Protein AF-A0A7Y5D9R8-F1 (afdb_monomer)

Structure (mmCIF, N/CA/C/O backbone):
data_AF-A0A7Y5D9R8-F1
#
_entry.id   AF-A0A7Y5D9R8-F1
#
loop_
_atom_site.group_PDB
_atom_site.id
_atom_site.type_symbol
_atom_site.label_atom_id
_atom_site.label_alt_id
_atom_site.label_comp_id
_atom_site.label_asym_id
_atom_site.label_entity_id
_atom_site.label_seq_id
_atom_site.pdbx_PDB_ins_code
_atom_site.Cartn_x
_atom_site.Cartn_y
_atom_site.Cartn_z
_atom_site.occupancy
_atom_site.B_iso_or_equiv
_atom_site.auth_seq_id
_atom_site.auth_comp_id
_atom_site.auth_asym_id
_atom_site.auth_atom_id
_atom_site.pdbx_PDB_model_num
ATOM 1 N N . MET A 1 1 ? 13.220 4.677 14.365 1.00 35.34 1 MET A N 1
ATOM 2 C CA . MET A 1 1 ? 13.151 3.529 13.437 1.00 35.34 1 MET A CA 1
ATOM 3 C C . MET A 1 1 ? 11.736 3.500 12.899 1.00 35.34 1 MET A C 1
ATOM 5 O O . MET A 1 1 ? 10.831 3.218 13.671 1.00 35.34 1 MET A O 1
ATOM 9 N N . ASN A 1 2 ? 11.541 3.902 11.643 1.00 39.56 2 ASN A N 1
ATOM 10 C CA . ASN A 1 2 ? 10.230 3.863 10.995 1.00 39.56 2 ASN A CA 1
ATOM 11 C C . ASN A 1 2 ? 9.951 2.399 10.657 1.00 39.56 2 ASN A C 1
ATOM 13 O O . ASN A 1 2 ? 10.696 1.808 9.879 1.00 39.56 2 ASN A O 1
ATOM 17 N N . LYS A 1 3 ? 8.982 1.791 11.342 1.00 45.41 3 LYS A N 1
ATOM 18 C CA . LYS A 1 3 ? 8.602 0.399 11.109 1.00 45.41 3 LYS A CA 1
ATOM 19 C C . LYS A 1 3 ? 7.616 0.387 9.948 1.00 45.41 3 LYS A C 1
ATOM 21 O O . LYS A 1 3 ? 6.532 0.945 10.052 1.00 45.41 3 LYS A O 1
ATOM 26 N N . GLU A 1 4 ? 8.058 -0.164 8.831 1.00 55.34 4 GLU A N 1
ATOM 27 C CA . GLU A 1 4 ? 7.211 -0.472 7.685 1.00 55.34 4 GLU A CA 1
ATOM 28 C C . GLU A 1 4 ? 6.469 -1.772 7.993 1.00 55.34 4 GLU A C 1
ATOM 30 O O . GLU A 1 4 ? 7.061 -2.680 8.576 1.00 55.34 4 GLU A O 1
ATOM 35 N N . HIS A 1 5 ? 5.192 -1.864 7.630 1.00 61.16 5 HIS A N 1
ATOM 36 C CA . HIS A 1 5 ? 4.409 -3.079 7.838 1.00 61.16 5 HIS A CA 1
ATOM 37 C C . HIS A 1 5 ? 4.105 -3.767 6.513 1.00 61.16 5 HIS A C 1
ATOM 39 O O . HIS A 1 5 ? 3.612 -3.113 5.606 1.00 61.16 5 HIS A O 1
ATOM 45 N N . VAL A 1 6 ? 4.355 -5.070 6.395 1.00 73.94 6 VAL A N 1
ATOM 46 C CA . VAL A 1 6 ? 3.875 -5.900 5.281 1.00 73.94 6 VAL A CA 1
ATOM 47 C C . VAL A 1 6 ? 2.583 -6.589 5.725 1.00 73.94 6 VAL A C 1
ATOM 49 O O . VAL A 1 6 ? 2.547 -7.196 6.793 1.00 73.94 6 VAL A O 1
ATOM 52 N N . ILE A 1 7 ? 1.519 -6.468 4.929 1.00 80.44 7 ILE A N 1
ATOM 53 C CA . ILE A 1 7 ? 0.175 -6.980 5.244 1.00 80.44 7 ILE A CA 1
ATOM 54 C C . ILE A 1 7 ? -0.039 -8.289 4.481 1.00 80.44 7 ILE A C 1
ATOM 56 O O . ILE A 1 7 ? 0.222 -8.333 3.279 1.00 80.44 7 ILE A O 1
ATOM 60 N N . SER A 1 8 ? -0.491 -9.348 5.158 1.00 82.00 8 SER A N 1
ATOM 61 C CA . SER A 1 8 ? -0.791 -10.622 4.496 1.00 82.00 8 SER A CA 1
ATOM 62 C C . SER A 1 8 ? -2.111 -10.579 3.713 1.00 82.00 8 SER A C 1
ATOM 64 O O . SER A 1 8 ? -3.039 -9.854 4.072 1.00 82.00 8 SER A O 1
ATOM 66 N N . ASP A 1 9 ? -2.228 -11.397 2.664 1.00 81.75 9 ASP A N 1
ATOM 67 C CA . ASP A 1 9 ? -3.459 -11.485 1.861 1.00 81.75 9 ASP A CA 1
ATOM 68 C C . ASP A 1 9 ? -4.672 -11.910 2.712 1.00 81.75 9 ASP A C 1
ATOM 70 O O . ASP A 1 9 ? -5.772 -11.390 2.533 1.00 81.75 9 ASP A O 1
ATOM 74 N N . GLU A 1 10 ? -4.454 -12.778 3.709 1.00 86.44 10 GLU A N 1
ATOM 75 C CA . GLU A 1 10 ? -5.485 -13.199 4.670 1.00 86.44 10 GLU A CA 1
ATOM 76 C C . GLU A 1 10 ? -6.065 -12.006 5.451 1.00 86.44 10 GLU A C 1
ATOM 78 O O . GLU A 1 10 ? -7.267 -11.950 5.705 1.00 86.44 10 GLU A O 1
ATOM 83 N N . VAL A 1 11 ? -5.237 -11.017 5.808 1.00 86.38 11 VAL A N 1
ATOM 84 C CA . VAL A 1 11 ? -5.697 -9.798 6.495 1.00 86.38 11 VAL A CA 1
ATOM 85 C C . VAL A 1 11 ? -6.603 -8.970 5.586 1.00 86.38 11 VAL A C 1
ATOM 87 O O . VAL A 1 11 ? -7.600 -8.421 6.050 1.00 86.38 11 VAL A O 1
ATOM 90 N N . LEU A 1 12 ? -6.308 -8.905 4.287 1.00 86.94 12 LEU A N 1
ATOM 91 C CA . LEU A 1 12 ? -7.131 -8.168 3.325 1.00 86.94 12 LEU A CA 1
ATOM 92 C C . LEU A 1 12 ? -8.503 -8.823 3.124 1.00 86.94 12 LEU A C 1
ATOM 94 O O . LEU A 1 12 ? -9.510 -8.117 3.019 1.00 86.94 12 LEU A O 1
ATOM 98 N N . GLU A 1 13 ? -8.561 -10.155 3.110 1.00 89.50 13 GLU A N 1
ATOM 99 C CA . GLU A 1 13 ? -9.827 -10.894 3.099 1.00 89.50 13 GLU A CA 1
ATOM 100 C C . GLU A 1 13 ? -10.652 -10.597 4.357 1.00 89.50 13 GLU A C 1
ATOM 102 O O . GLU A 1 13 ? -11.830 -10.252 4.255 1.00 89.50 13 GLU A O 1
ATOM 107 N N . LEU A 1 14 ? -10.019 -10.611 5.533 1.00 90.25 14 LEU A N 1
ATOM 108 C CA . LEU A 1 14 ? -10.689 -10.285 6.792 1.00 90.25 14 LEU A CA 1
ATOM 109 C C . LEU A 1 14 ? -11.175 -8.830 6.846 1.00 90.25 14 LEU A C 1
ATOM 111 O O . LEU A 1 14 ? -12.268 -8.571 7.349 1.00 90.25 14 LEU A O 1
ATOM 115 N N . CYS A 1 15 ? -10.417 -7.885 6.287 1.00 89.38 15 CYS A N 1
ATOM 116 C CA . CYS A 1 15 ? -10.849 -6.495 6.155 1.00 89.38 15 CYS A CA 1
ATOM 117 C C . CYS A 1 15 ? -12.109 -6.373 5.283 1.00 89.38 15 CYS A C 1
ATOM 119 O O . CYS A 1 15 ? -13.024 -5.630 5.635 1.00 89.38 15 CYS A O 1
ATOM 121 N N . ASN A 1 16 ? -12.196 -7.107 4.168 1.00 91.25 16 ASN A N 1
ATOM 122 C CA . ASN A 1 16 ? -13.411 -7.122 3.346 1.00 91.25 16 ASN A CA 1
ATOM 123 C C . ASN A 1 16 ? -14.606 -7.693 4.114 1.00 91.25 16 ASN A C 1
ATOM 125 O O . ASN A 1 16 ? -15.691 -7.109 4.090 1.00 91.25 16 ASN A O 1
ATOM 129 N N . ASP A 1 17 ? -14.406 -8.798 4.829 1.00 91.88 17 ASP A N 1
ATOM 130 C CA . ASP A 1 17 ? -15.450 -9.401 5.656 1.00 91.88 17 ASP A CA 1
ATOM 131 C C . ASP A 1 17 ? -15.931 -8.446 6.758 1.00 91.88 17 ASP A C 1
ATOM 133 O O . ASP A 1 17 ? -17.132 -8.362 7.032 1.00 91.88 17 ASP A O 1
ATOM 137 N N . ALA A 1 18 ? -15.009 -7.709 7.380 1.00 90.50 18 ALA A N 1
ATOM 138 C CA . ALA A 1 18 ? -15.312 -6.716 8.403 1.00 90.50 18 ALA A CA 1
ATOM 139 C C . ALA A 1 18 ? -16.127 -5.540 7.837 1.00 90.50 18 ALA A C 1
ATOM 141 O O . ALA A 1 18 ? -17.122 -5.144 8.449 1.00 90.50 18 ALA A O 1
ATOM 142 N N . LEU A 1 19 ? -15.803 -5.053 6.631 1.00 90.88 19 LEU A N 1
ATOM 143 C CA . LEU A 1 19 ? -16.583 -4.009 5.948 1.00 90.88 19 LEU A CA 1
ATOM 144 C C . LEU A 1 19 ? -18.024 -4.455 5.677 1.00 90.88 19 LEU A C 1
ATOM 146 O O . LEU A 1 19 ? -18.963 -3.687 5.883 1.00 90.88 19 LEU A O 1
ATOM 150 N N . VAL A 1 20 ? -18.226 -5.712 5.269 1.00 91.12 20 VAL A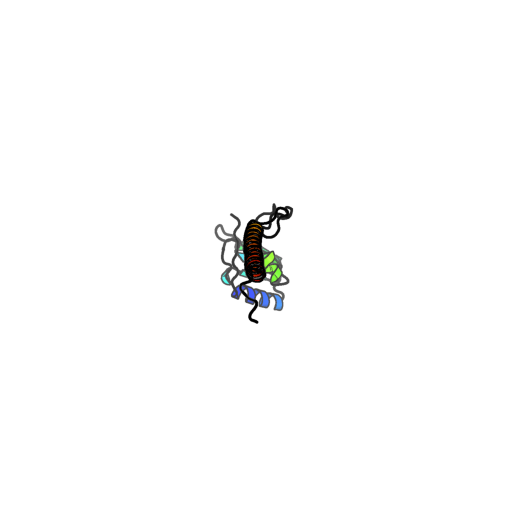 N 1
ATOM 151 C CA . VAL A 1 20 ? -19.574 -6.270 5.049 1.00 91.12 20 VAL A CA 1
ATOM 152 C C . VAL A 1 20 ? -20.366 -6.360 6.361 1.00 91.12 20 VAL A C 1
ATOM 154 O O . VAL A 1 20 ? -21.585 -6.179 6.365 1.00 91.12 20 VAL A O 1
ATOM 157 N N . LYS A 1 21 ? -19.690 -6.616 7.486 1.00 91.12 21 LYS A N 1
ATOM 158 C CA . LYS A 1 21 ? -20.298 -6.710 8.826 1.00 91.12 21 LYS A CA 1
ATOM 159 C C . LYS A 1 21 ? -20.496 -5.354 9.515 1.00 91.12 21 LYS A C 1
ATOM 161 O O . LYS A 1 21 ? -21.161 -5.310 10.556 1.00 91.12 21 LYS A O 1
ATOM 166 N N . GLY A 1 22 ? -19.950 -4.272 8.955 1.00 90.12 22 GLY A N 1
ATOM 167 C CA . GLY A 1 22 ? -19.924 -2.942 9.571 1.00 90.12 22 GLY A CA 1
ATOM 168 C C . GLY A 1 22 ? -18.963 -2.840 10.762 1.00 90.12 22 GLY A C 1
ATOM 169 O O . GLY A 1 22 ? -19.191 -2.053 11.678 1.00 90.12 22 GLY A O 1
ATOM 170 N N . GLU A 1 23 ? -17.929 -3.681 10.792 1.00 93.50 23 GLU A N 1
ATOM 171 C CA . GLU A 1 23 ? -16.874 -3.720 11.812 1.00 93.50 23 GLU A CA 1
ATOM 172 C C . GLU A 1 23 ? -15.677 -2.862 11.373 1.00 93.50 23 GLU A C 1
ATOM 174 O O . GLU A 1 23 ? -14.557 -3.338 11.204 1.00 93.50 23 GLU A O 1
ATOM 179 N N . ASN A 1 24 ? -15.936 -1.572 11.153 1.00 92.88 24 ASN A N 1
ATOM 180 C CA . ASN A 1 24 ? -15.007 -0.639 10.502 1.00 92.88 24 ASN A CA 1
ATOM 181 C C . ASN A 1 24 ? -13.866 -0.146 11.414 1.00 92.88 24 ASN A C 1
ATOM 183 O O . ASN A 1 24 ? -13.053 0.680 10.997 1.00 92.88 24 ASN A O 1
ATOM 187 N N . TRP A 1 25 ? -13.797 -0.611 12.663 1.00 93.69 25 TRP A N 1
ATOM 188 C CA . TRP A 1 25 ? -12.722 -0.278 13.596 1.00 93.69 25 TRP A CA 1
ATOM 189 C C . TRP A 1 25 ? -11.767 -1.456 13.721 1.00 93.69 25 TRP A C 1
ATOM 191 O O . TRP A 1 25 ? -12.168 -2.538 14.132 1.00 93.69 25 TRP A O 1
ATOM 201 N N . MET A 1 26 ? -10.497 -1.248 13.391 1.00 92.00 26 MET A N 1
ATOM 202 C CA . MET A 1 26 ? -9.465 -2.278 13.457 1.00 92.00 26 MET A CA 1
ATOM 203 C C . MET A 1 26 ? -8.393 -1.887 14.466 1.00 92.00 26 MET A C 1
ATOM 205 O O . MET A 1 26 ? -7.822 -0.801 14.380 1.00 92.00 26 MET A O 1
ATOM 209 N N . ALA A 1 27 ? -8.084 -2.798 15.383 1.00 91.81 27 ALA A N 1
ATOM 210 C CA . ALA A 1 27 ? -6.882 -2.754 16.197 1.00 91.81 27 ALA A CA 1
ATOM 211 C C . ALA A 1 27 ? -5.830 -3.675 15.575 1.00 91.81 27 ALA A C 1
ATOM 213 O O . ALA A 1 27 ? -6.132 -4.823 15.254 1.00 91.81 27 ALA A O 1
ATOM 214 N N . TYR A 1 28 ? -4.601 -3.194 15.411 1.00 89.62 28 TYR A N 1
ATOM 215 C CA . TYR A 1 28 ? -3.494 -3.994 14.887 1.00 89.62 28 TYR A CA 1
ATOM 216 C C . TYR A 1 28 ? -2.221 -3.773 15.698 1.00 89.62 28 TYR A C 1
ATOM 218 O O . TYR A 1 28 ?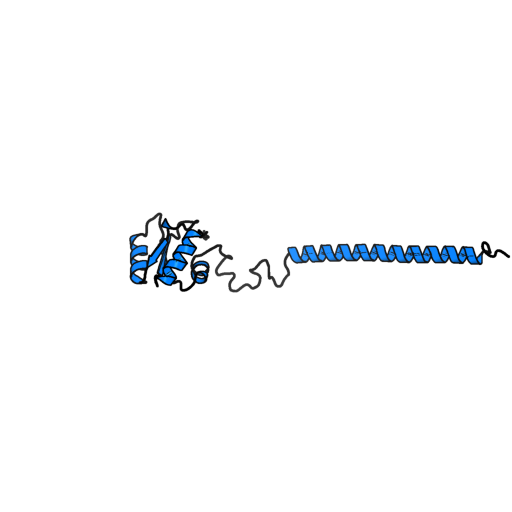 -1.984 -2.676 16.208 1.00 89.62 28 TYR A O 1
ATOM 226 N N . ASN A 1 29 ? -1.388 -4.806 15.809 1.00 86.44 29 ASN A N 1
ATOM 227 C CA . ASN A 1 29 ? -0.117 -4.713 16.518 1.00 86.44 29 ASN A CA 1
ATOM 228 C C . ASN A 1 29 ? 0.951 -4.021 15.652 1.00 86.44 29 ASN A C 1
ATOM 230 O O . ASN A 1 29 ? 1.563 -4.628 14.774 1.00 86.44 29 ASN A O 1
ATOM 234 N N . GLY A 1 30 ? 1.215 -2.747 15.936 1.00 77.75 30 GLY A N 1
ATOM 235 C CA . GLY A 1 30 ? 2.256 -1.945 15.291 1.00 77.75 30 GLY A CA 1
ATOM 236 C C . GLY A 1 30 ? 3.685 -2.288 15.735 1.00 77.75 30 GLY A C 1
ATOM 237 O O . GLY A 1 30 ? 4.648 -1.706 15.230 1.00 77.75 30 GLY A O 1
ATOM 238 N N . SER A 1 31 ? 3.882 -3.219 16.675 1.00 76.06 31 SER A N 1
ATOM 239 C CA . SER A 1 31 ? 5.230 -3.703 17.003 1.00 76.06 31 SER A CA 1
ATOM 240 C C . SER A 1 31 ? 5.804 -4.626 15.928 1.00 76.06 31 SER A C 1
ATOM 242 O O . SER A 1 31 ? 7.033 -4.648 15.772 1.00 76.06 31 SER A O 1
ATOM 244 N N . LEU A 1 32 ? 4.943 -5.346 15.200 1.00 76.25 32 LEU A N 1
ATOM 245 C CA . LEU A 1 32 ? 5.300 -6.404 14.254 1.00 76.25 32 LEU A CA 1
ATOM 246 C C . LEU A 1 32 ? 5.524 -5.856 12.847 1.00 76.25 32 LEU A C 1
ATOM 248 O O . LEU A 1 32 ? 4.680 -5.145 12.327 1.00 76.25 32 LEU A O 1
ATOM 252 N N . TYR A 1 33 ? 6.627 -6.228 12.192 1.00 73.19 33 TYR A N 1
ATOM 253 C CA . TYR A 1 33 ? 6.877 -5.861 10.789 1.00 73.19 33 TYR A CA 1
ATOM 254 C C . TYR A 1 33 ? 5.890 -6.533 9.822 1.00 73.19 33 TYR A C 1
ATOM 256 O O . TYR A 1 33 ? 5.492 -5.940 8.830 1.00 73.19 33 TYR A O 1
ATOM 264 N N . PHE A 1 34 ? 5.482 -7.769 10.102 1.00 79.69 34 PHE A N 1
ATOM 265 C CA . PHE A 1 34 ? 4.514 -8.498 9.289 1.00 79.69 34 PHE A CA 1
ATOM 266 C C . PHE A 1 34 ? 3.200 -8.584 10.060 1.00 79.69 34 PHE A C 1
ATOM 268 O O . PHE A 1 34 ? 3.175 -9.092 11.181 1.00 79.69 34 PHE A O 1
ATOM 275 N N . ILE A 1 35 ? 2.135 -8.029 9.485 1.00 84.25 35 ILE A N 1
ATOM 276 C CA . ILE A 1 35 ? 0.801 -8.057 10.078 1.00 84.25 35 ILE A CA 1
ATOM 277 C C . ILE A 1 35 ? 0.111 -9.325 9.586 1.00 84.25 35 ILE A C 1
ATOM 279 O O . ILE A 1 35 ? -0.277 -9.433 8.422 1.00 84.25 35 ILE A O 1
ATOM 283 N N . GLU A 1 36 ? -0.017 -10.281 10.499 1.00 85.38 36 GLU A N 1
ATOM 284 C CA . GLU A 1 36 ? -0.742 -11.534 10.306 1.00 85.38 36 GLU A CA 1
ATOM 285 C C . GLU A 1 36 ? -2.158 -11.437 10.881 1.00 85.38 36 GLU A C 1
ATOM 287 O O . GLU A 1 36 ? -2.473 -10.529 11.652 1.00 85.38 36 GLU A O 1
ATOM 292 N N . LYS A 1 37 ? -3.009 -12.414 10.551 1.00 87.06 37 LYS A N 1
ATOM 293 C CA . LYS A 1 37 ? -4.388 -12.488 11.056 1.00 87.06 37 LYS A CA 1
ATOM 294 C C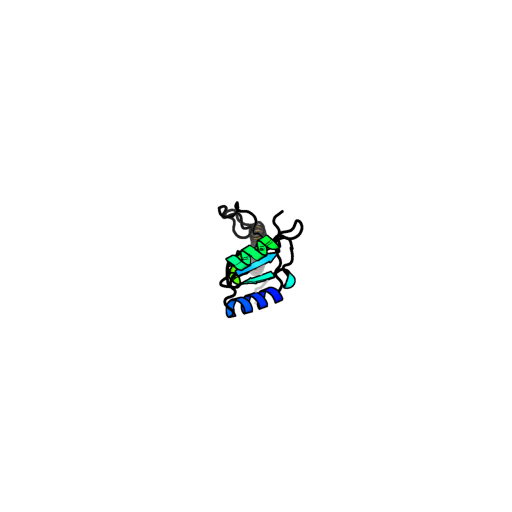 . LYS A 1 37 ? -4.492 -12.480 12.585 1.00 87.06 37 LYS A C 1
ATOM 296 O O . LYS A 1 37 ? -5.463 -11.962 13.117 1.00 87.06 37 LYS A O 1
ATOM 301 N N . ASP A 1 38 ? -3.493 -13.022 13.279 1.00 85.75 38 ASP A N 1
ATOM 302 C CA . ASP A 1 38 ? -3.495 -13.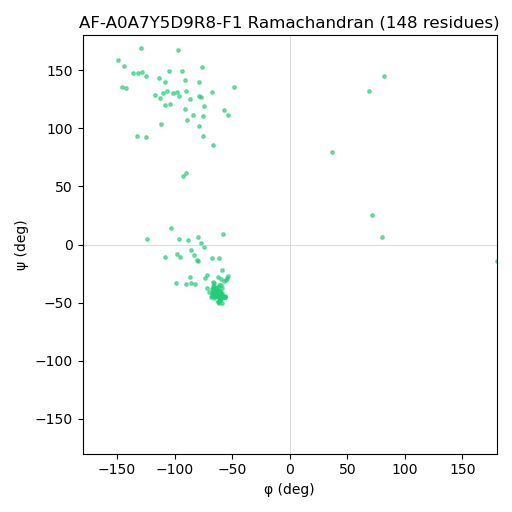126 14.742 1.00 85.75 38 ASP A CA 1
ATOM 303 C C . ASP A 1 38 ? -3.093 -11.801 15.411 1.00 85.75 38 ASP A C 1
ATOM 305 O O . ASP A 1 38 ? -3.270 -11.622 16.613 1.00 85.75 38 ASP A O 1
ATOM 309 N N . ALA A 1 39 ? -2.555 -10.859 14.632 1.00 84.44 39 ALA A N 1
ATOM 310 C CA . ALA A 1 39 ? -2.111 -9.549 15.091 1.00 84.44 39 ALA A CA 1
ATOM 311 C C . ALA A 1 39 ? -3.162 -8.447 14.881 1.00 84.44 39 ALA A C 1
ATOM 313 O O . ALA A 1 39 ? -2.860 -7.273 15.117 1.00 84.44 39 ALA A O 1
ATOM 314 N N . ILE A 1 40 ? -4.363 -8.805 14.415 1.00 89.56 40 ILE A N 1
ATOM 315 C CA . ILE A 1 40 ? -5.449 -7.875 14.108 1.00 89.56 40 ILE A CA 1
ATOM 316 C C . ILE A 1 40 ? -6.754 -8.291 14.778 1.00 89.56 40 ILE A C 1
ATOM 318 O O . ILE A 1 40 ? -7.044 -9.471 14.948 1.00 89.56 40 ILE A O 1
ATOM 322 N N . GLN A 1 41 ? -7.572 -7.304 15.124 1.00 91.88 41 GLN A N 1
ATOM 323 C CA . GLN A 1 41 ? -8.904 -7.521 15.668 1.00 91.88 41 GLN A CA 1
ATOM 324 C C . GLN A 1 41 ? -9.850 -6.419 15.181 1.00 91.88 41 GLN A C 1
ATOM 326 O O . GLN A 1 41 ? -9.498 -5.239 15.208 1.00 91.88 41 GLN A O 1
ATOM 331 N N . PHE A 1 42 ? -11.055 -6.801 14.756 1.00 93.81 42 PHE A N 1
ATOM 332 C CA . PHE A 1 42 ? -12.081 -5.876 14.263 1.00 93.81 42 PHE A CA 1
ATOM 333 C C . PHE A 1 42 ? -13.192 -5.655 15.289 1.00 93.81 42 PHE A C 1
ATOM 335 O O . PHE A 1 42 ? -13.523 -6.546 16.076 1.00 93.81 42 PHE A O 1
ATOM 342 N N . PHE A 1 43 ? -13.779 -4.461 15.252 1.00 94.12 43 PHE A N 1
ATOM 343 C CA . PHE A 1 43 ? -14.783 -3.975 16.188 1.00 94.12 43 PHE A CA 1
ATOM 344 C C . PHE A 1 43 ? -15.820 -3.100 15.478 1.00 94.12 43 PHE A C 1
ATOM 346 O O . PHE A 1 43 ? -15.545 -2.445 14.472 1.00 94.12 43 PHE A O 1
ATOM 353 N N . LYS A 1 44 ? -17.031 -3.048 16.044 1.00 92.56 44 LYS A N 1
ATOM 354 C CA . LYS A 1 44 ? -18.108 -2.154 15.575 1.00 92.56 44 LYS A CA 1
ATOM 355 C C . LYS A 1 44 ? -18.022 -0.760 16.178 1.00 92.56 44 LYS A C 1
ATOM 357 O O . LYS A 1 44 ? -18.404 0.210 15.531 1.00 92.56 44 LYS A O 1
ATOM 362 N N . SER A 1 45 ? -17.555 -0.667 17.420 1.00 93.50 45 SER A N 1
ATOM 363 C CA . SER A 1 45 ? -17.429 0.590 18.149 1.00 93.50 45 SER A CA 1
ATOM 364 C C . SER A 1 45 ? -15.965 0.978 18.293 1.00 93.50 45 SER A C 1
ATOM 366 O O . SER A 1 45 ? -15.120 0.137 18.599 1.00 93.50 45 SER A O 1
ATOM 368 N N . GLN A 1 46 ? -15.691 2.273 18.145 1.00 92.12 46 GLN A N 1
ATOM 369 C CA . GLN A 1 46 ? -14.388 2.863 18.437 1.00 92.12 46 GLN A CA 1
ATOM 370 C C . GLN A 1 46 ? -13.953 2.578 19.875 1.00 92.12 46 GLN A C 1
ATOM 372 O O . GLN A 1 46 ? -12.809 2.207 20.114 1.00 92.12 46 GLN A O 1
ATOM 377 N N . THR A 1 47 ? -14.884 2.727 20.821 1.00 92.38 47 THR A N 1
ATOM 378 C CA . THR A 1 47 ? -14.618 2.566 22.255 1.00 92.38 47 THR A CA 1
ATOM 379 C C . THR A 1 47 ? -14.078 1.182 22.578 1.00 92.38 47 THR A C 1
ATOM 381 O O . THR A 1 47 ? -13.129 1.061 23.341 1.00 92.38 47 THR A O 1
ATOM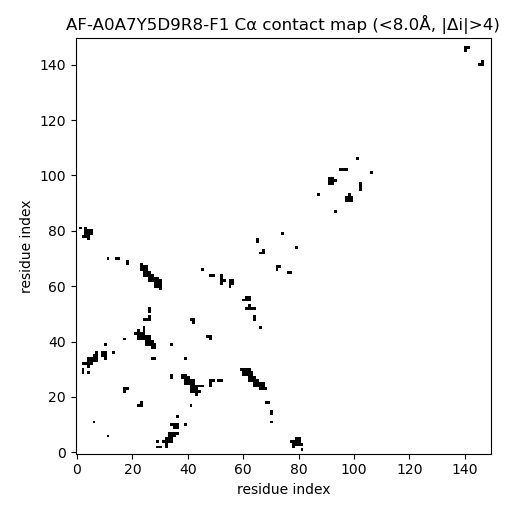 384 N N . ASP A 1 48 ? -14.645 0.153 21.953 1.00 92.81 48 ASP A N 1
ATOM 385 C CA . ASP A 1 48 ? -14.295 -1.241 22.217 1.00 92.81 48 ASP A CA 1
ATOM 386 C C . ASP A 1 48 ? -12.902 -1.558 21.655 1.00 92.81 48 ASP A C 1
ATOM 388 O O . ASP A 1 48 ? -12.114 -2.262 22.285 1.00 92.81 48 ASP A O 1
ATOM 392 N N . ALA A 1 49 ? -12.575 -0.991 20.489 1.00 91.62 49 ALA A N 1
ATOM 393 C CA . ALA A 1 49 ? -11.256 -1.121 19.881 1.00 91.62 49 ALA A CA 1
ATOM 394 C C . ALA A 1 49 ? -10.173 -0.407 20.704 1.00 91.62 49 ALA A C 1
ATOM 396 O O . ALA A 1 49 ? -9.086 -0.949 20.905 1.00 91.62 49 ALA A O 1
ATOM 397 N N . GLU A 1 50 ? -10.467 0.800 21.193 1.00 90.69 50 GLU A N 1
ATOM 398 C CA . GLU A 1 50 ? -9.562 1.574 22.051 1.00 90.69 50 GLU A CA 1
ATOM 399 C C . GLU A 1 50 ? -9.344 0.891 23.401 1.00 90.69 50 GLU A C 1
ATOM 401 O O . GLU A 1 50 ? -8.206 0.788 23.856 1.00 90.69 50 GLU A O 1
ATOM 406 N N . GLU A 1 51 ? -10.405 0.366 24.013 1.00 91.75 51 GLU A N 1
ATOM 407 C CA . GLU A 1 51 ? -10.313 -0.409 25.248 1.00 91.75 51 GLU A CA 1
ATOM 408 C C . GLU A 1 51 ? -9.474 -1.677 25.043 1.00 91.75 51 GLU A C 1
ATOM 410 O O . GLU A 1 51 ? -8.591 -1.973 25.850 1.00 91.75 51 GLU A O 1
ATOM 415 N N . PHE A 1 52 ? -9.677 -2.396 23.935 1.00 91.19 52 PHE A N 1
ATOM 416 C CA . PHE A 1 52 ? -8.852 -3.549 23.586 1.00 91.19 52 PHE A CA 1
ATOM 417 C C . PHE A 1 52 ? -7.377 -3.172 23.414 1.00 91.19 52 PHE A C 1
ATOM 419 O O . PHE A 1 52 ? -6.507 -3.848 23.965 1.00 91.19 52 PHE A O 1
ATOM 426 N N . ALA A 1 53 ? -7.087 -2.097 22.678 1.00 87.94 53 ALA A N 1
ATOM 427 C CA . ALA A 1 53 ? -5.721 -1.651 22.436 1.00 87.94 53 ALA A CA 1
ATOM 428 C C . ALA A 1 53 ? -5.026 -1.200 23.728 1.00 87.94 53 ALA A C 1
ATOM 430 O O . ALA A 1 53 ? -3.864 -1.536 23.949 1.00 87.94 53 ALA A O 1
ATOM 431 N N . PHE A 1 54 ? -5.747 -0.497 24.605 1.00 85.69 54 PHE A N 1
ATOM 432 C CA . PHE A 1 54 ? -5.239 -0.065 25.904 1.00 85.69 54 PHE A CA 1
ATOM 433 C C . PHE A 1 54 ? -4.953 -1.253 26.830 1.00 85.69 54 PHE A C 1
ATOM 435 O O . PHE A 1 54 ? -3.895 -1.313 27.455 1.00 85.69 54 PHE A O 1
ATOM 442 N N . ASN A 1 55 ? -5.864 -2.228 26.882 1.00 87.62 55 ASN A N 1
ATOM 443 C CA . ASN A 1 55 ? -5.734 -3.398 27.751 1.00 87.62 55 ASN A CA 1
ATOM 444 C C . ASN A 1 55 ? -4.648 -4.381 27.288 1.00 87.62 55 ASN A C 1
ATOM 446 O O . ASN A 1 55 ? -4.103 -5.111 28.113 1.00 87.62 55 ASN A O 1
ATOM 450 N N . ASN A 1 56 ? -4.334 -4.407 25.990 1.00 82.44 56 ASN A N 1
ATOM 451 C CA . ASN A 1 56 ? -3.322 -5.292 25.406 1.00 82.44 56 ASN A CA 1
ATOM 452 C C . ASN A 1 56 ? -2.001 -4.575 25.087 1.00 82.44 56 ASN A C 1
ATOM 454 O O . ASN A 1 56 ? -1.162 -5.119 24.369 1.00 82.44 56 ASN A O 1
ATOM 458 N N . HIS A 1 57 ? -1.795 -3.368 25.619 1.00 77.25 57 HIS A N 1
ATOM 459 C CA . HIS A 1 57 ? -0.514 -2.682 25.521 1.00 77.25 57 HIS A CA 1
ATOM 460 C C . HIS A 1 57 ? 0.496 -3.333 26.477 1.00 77.25 57 HIS A C 1
ATOM 462 O O . HIS A 1 57 ? 0.294 -3.357 27.693 1.00 77.25 57 HIS A O 1
ATOM 468 N N . SER A 1 58 ? 1.585 -3.871 25.933 1.00 77.75 58 SER A N 1
ATOM 469 C CA . SER A 1 58 ? 2.679 -4.475 26.697 1.00 77.75 58 SER A CA 1
ATOM 470 C C . SER A 1 58 ? 4.019 -3.891 26.246 1.00 77.75 58 SER A C 1
ATOM 472 O O . SER A 1 58 ? 4.103 -3.227 25.216 1.00 77.75 58 SER A O 1
ATOM 474 N N . ASP A 1 59 ? 5.101 -4.164 26.979 1.00 69.25 59 ASP A N 1
ATOM 475 C CA . ASP A 1 59 ? 6.449 -3.752 26.550 1.00 69.25 59 ASP A CA 1
ATOM 476 C C . ASP A 1 59 ? 6.840 -4.342 25.176 1.00 69.25 59 ASP A C 1
ATOM 478 O O . ASP A 1 59 ? 7.714 -3.806 24.490 1.00 69.25 59 ASP A O 1
ATOM 482 N N . TYR A 1 60 ? 6.198 -5.443 24.769 1.00 69.31 60 TYR A N 1
ATOM 483 C CA . TYR A 1 60 ? 6.414 -6.110 23.484 1.00 69.31 60 TYR A CA 1
ATOM 484 C C . TYR A 1 60 ? 5.351 -5.738 22.439 1.00 69.31 60 TYR A C 1
ATOM 486 O O . TYR A 1 60 ? 5.674 -5.618 21.253 1.00 69.31 60 TYR A O 1
ATOM 494 N N . ASP A 1 61 ? 4.111 -5.498 22.863 1.00 76.94 61 ASP A N 1
ATOM 495 C CA . ASP A 1 61 ? 2.954 -5.330 21.984 1.00 76.94 61 ASP A CA 1
ATOM 496 C C . ASP A 1 61 ? 2.410 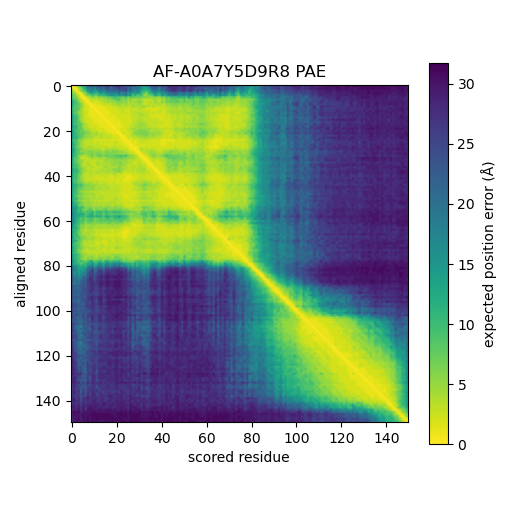-3.910 22.019 1.00 76.94 61 ASP A C 1
ATOM 498 O O . ASP A 1 61 ? 2.051 -3.380 23.069 1.00 76.94 61 ASP A O 1
ATOM 502 N N . ASN A 1 62 ? 2.290 -3.311 20.837 1.00 82.62 62 ASN A N 1
ATOM 503 C CA . ASN A 1 62 ? 1.768 -1.964 20.692 1.00 82.62 62 ASN A CA 1
ATOM 504 C C . ASN A 1 62 ? 0.590 -1.957 19.721 1.00 82.62 62 ASN A C 1
ATOM 506 O O . ASN A 1 62 ? 0.774 -1.822 18.510 1.00 82.62 62 ASN A O 1
ATOM 510 N N . TYR A 1 63 ? -0.621 -2.091 20.256 1.00 86.94 63 TYR A N 1
ATOM 511 C CA . TYR A 1 63 ? -1.836 -2.041 19.453 1.00 86.94 63 TYR A CA 1
ATOM 512 C C . TYR A 1 63 ? -2.225 -0.601 19.116 1.00 86.94 63 TYR A C 1
ATOM 514 O O . TYR A 1 63 ? -2.341 0.253 19.991 1.00 86.94 63 TYR A O 1
ATOM 522 N N . SER A 1 64 ? -2.437 -0.339 17.828 1.00 87.19 64 SER A N 1
ATOM 523 C CA . SER A 1 64 ? -2.955 0.926 1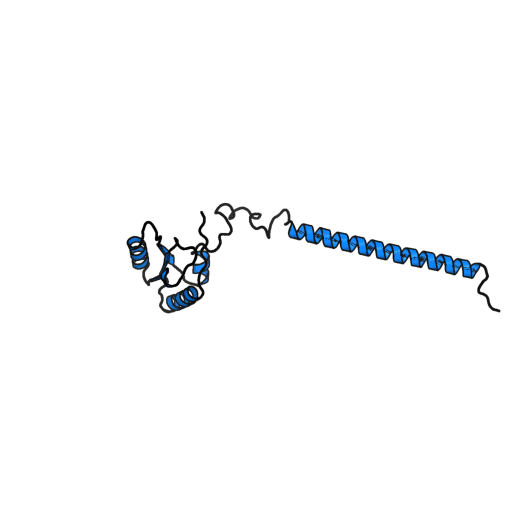7.303 1.00 87.19 64 SER A CA 1
ATOM 524 C C . SER A 1 64 ? -4.333 0.706 16.695 1.00 87.19 64 SER A C 1
ATOM 526 O O . SER A 1 64 ? -4.583 -0.332 16.083 1.00 87.19 64 SER A O 1
ATOM 528 N N . VAL A 1 65 ? -5.224 1.682 16.865 1.00 90.75 65 VAL A N 1
ATOM 529 C CA . VAL A 1 65 ? -6.607 1.617 16.379 1.00 90.75 65 VAL A CA 1
ATOM 530 C C . VAL A 1 65 ? -6.773 2.527 15.173 1.00 90.75 65 VAL A C 1
ATOM 532 O O . VAL A 1 65 ? -6.379 3.693 15.210 1.00 90.75 65 VAL A O 1
ATOM 535 N N . ILE A 1 66 ? -7.387 2.009 14.113 1.00 90.50 66 ILE A N 1
ATOM 536 C CA . ILE A 1 66 ? -7.763 2.781 12.930 1.00 90.50 66 ILE A CA 1
ATOM 537 C C . ILE A 1 66 ? -9.213 2.509 12.537 1.00 90.50 66 ILE A C 1
ATOM 539 O O . ILE A 1 66 ? -9.724 1.402 12.686 1.00 90.50 66 ILE A O 1
ATOM 543 N N . HIS A 1 67 ? -9.861 3.530 11.988 1.00 92.19 67 HIS A N 1
ATOM 544 C CA . HIS A 1 67 ? -11.119 3.379 11.261 1.00 92.19 67 HIS A CA 1
ATOM 545 C C . HIS A 1 67 ? -10.832 3.160 9.778 1.00 92.19 67 HIS A C 1
ATOM 547 O O . HIS A 1 67 ? -9.966 3.851 9.235 1.00 92.19 67 HIS A O 1
ATOM 553 N N . PHE A 1 68 ? -11.570 2.301 9.089 1.00 91.31 68 PHE A N 1
ATOM 554 C CA . PHE A 1 68 ? -11.431 2.113 7.646 1.00 91.31 68 PHE A CA 1
ATOM 555 C C . PHE A 1 68 ? -12.796 1.895 6.988 1.00 91.31 68 PHE A C 1
ATOM 557 O O . PHE A 1 68 ? -13.610 1.121 7.477 1.00 91.31 68 PHE A O 1
ATOM 564 N N . ASP A 1 69 ? -13.033 2.582 5.869 1.00 89.50 69 ASP A N 1
ATOM 565 C CA . ASP A 1 69 ? -14.255 2.436 5.062 1.00 89.50 69 ASP A CA 1
ATOM 566 C C . ASP A 1 69 ? -13.975 1.716 3.737 1.00 89.50 69 ASP A C 1
ATOM 568 O O . ASP A 1 69 ? -14.880 1.321 3.002 1.00 89.50 69 ASP A O 1
ATOM 572 N N . SER A 1 70 ? -12.694 1.540 3.421 1.00 87.50 70 SER A N 1
ATOM 573 C CA . SER A 1 70 ? -12.205 0.850 2.240 1.00 87.50 70 SER A CA 1
ATOM 574 C C . SER A 1 70 ? -10.868 0.177 2.539 1.00 87.50 70 SER A C 1
ATOM 576 O O . SER A 1 70 ? -10.128 0.602 3.427 1.00 87.50 70 SER A O 1
ATOM 578 N N . LEU A 1 71 ? -10.499 -0.835 1.749 1.00 85.19 71 LEU A N 1
ATOM 579 C CA . LEU A 1 71 ? -9.153 -1.419 1.820 1.00 85.19 71 LEU A CA 1
ATOM 580 C C . LEU A 1 71 ? -8.056 -0.370 1.586 1.00 85.19 71 LEU A C 1
ATOM 582 O O . LEU A 1 71 ? -6.979 -0.457 2.165 1.00 85.19 71 LEU A O 1
ATOM 586 N N . TRP A 1 72 ? -8.335 0.649 0.769 1.00 81.00 72 TRP A N 1
ATOM 587 C CA . TRP A 1 72 ? -7.404 1.747 0.514 1.00 81.00 72 TRP A CA 1
ATOM 588 C C . TRP A 1 72 ? -7.072 2.537 1.787 1.00 81.00 72 TRP A C 1
ATOM 590 O O . TRP A 1 72 ? -5.933 2.962 1.976 1.00 81.00 72 TRP A O 1
ATOM 600 N N . ASP A 1 73 ? -8.036 2.692 2.695 1.00 83.31 73 ASP A N 1
ATOM 601 C CA . ASP A 1 73 ? -7.793 3.334 3.986 1.00 83.31 73 ASP A CA 1
ATOM 602 C C . ASP A 1 73 ? -6.852 2.514 4.861 1.00 83.31 73 ASP A C 1
ATOM 604 O O . ASP A 1 73 ? -6.030 3.097 5.560 1.00 83.31 73 ASP A O 1
ATOM 608 N N . VAL A 1 74 ? -6.928 1.181 4.796 1.00 84.81 74 VAL A N 1
ATOM 609 C CA . VAL A 1 74 ? -6.020 0.287 5.528 1.00 84.81 74 VAL A CA 1
ATOM 610 C C . VAL A 1 74 ? -4.577 0.530 5.080 1.00 84.81 74 VAL A C 1
ATOM 612 O O . VAL A 1 74 ? -3.710 0.746 5.921 1.00 84.81 74 VAL A O 1
ATOM 615 N N . PHE A 1 75 ? -4.328 0.606 3.769 1.00 78.25 75 PHE A N 1
ATOM 616 C CA . PHE A 1 75 ? -2.990 0.877 3.228 1.00 78.25 75 PHE A CA 1
ATOM 617 C C . PHE A 1 75 ? -2.461 2.282 3.540 1.00 78.25 75 PHE A C 1
ATOM 619 O O . PHE A 1 75 ? -1.256 2.450 3.690 1.00 78.25 75 PHE A O 1
ATOM 626 N N . ASN A 1 76 ? -3.333 3.290 3.628 1.00 78.56 76 ASN A N 1
ATOM 627 C CA . ASN A 1 76 ? -2.908 4.659 3.944 1.00 78.56 76 ASN A CA 1
ATOM 628 C C . ASN A 1 76 ? -2.721 4.904 5.443 1.00 78.56 76 ASN A C 1
ATOM 630 O O . ASN A 1 76 ? -1.899 5.734 5.830 1.00 78.56 76 ASN A O 1
ATOM 634 N N . LYS A 1 77 ? -3.542 4.264 6.284 1.00 81.88 77 LYS A N 1
ATOM 635 C CA . LYS A 1 77 ? -3.568 4.507 7.733 1.00 81.88 77 LYS A CA 1
ATOM 636 C C . LYS A 1 77 ? -2.606 3.601 8.485 1.00 81.88 77 LYS A C 1
ATOM 638 O O . LYS A 1 77 ? -2.029 4.050 9.472 1.00 81.88 77 LYS A O 1
ATOM 643 N N . ILE A 1 78 ? -2.401 2.365 8.027 1.00 78.38 78 ILE A N 1
ATOM 644 C CA . ILE A 1 78 ? -1.266 1.569 8.488 1.00 78.38 78 ILE A CA 1
ATOM 645 C C . ILE A 1 78 ? -0.029 2.108 7.767 1.00 78.38 78 ILE A C 1
ATOM 647 O O . ILE A 1 78 ? -0.048 2.182 6.540 1.00 78.38 78 ILE A O 1
ATOM 651 N N . PRO A 1 79 ? 1.054 2.470 8.478 1.00 64.44 79 PRO A N 1
ATOM 652 C CA . PRO A 1 79 ? 2.302 2.864 7.842 1.00 64.44 79 PRO A CA 1
ATOM 653 C C . PRO A 1 79 ? 2.923 1.662 7.111 1.00 64.44 79 PRO A C 1
ATOM 655 O O . PRO A 1 79 ? 3.754 0.922 7.634 1.00 64.44 79 PRO A O 1
ATOM 658 N N . TYR A 1 80 ? 2.485 1.455 5.876 1.00 51.47 80 TYR A N 1
ATOM 659 C CA . TYR A 1 80 ? 3.076 0.547 4.909 1.00 51.47 80 TYR A CA 1
ATOM 660 C C . TYR A 1 80 ? 4.177 1.307 4.177 1.00 51.47 80 TYR A C 1
ATOM 662 O O . TYR A 1 80 ? 3.899 2.382 3.652 1.00 51.47 80 TYR A O 1
ATOM 670 N N . GLY A 1 81 ? 5.404 0.766 4.166 1.00 46.16 81 GLY A N 1
ATOM 671 C CA . GLY A 1 81 ? 6.532 1.266 3.369 1.00 46.16 81 GLY A CA 1
ATOM 672 C C . GLY A 1 81 ? 6.586 2.790 3.252 1.00 46.16 81 GLY A C 1
ATOM 673 O O . GLY A 1 81 ? 6.130 3.334 2.249 1.00 46.16 81 GLY A O 1
ATOM 674 N N . THR A 1 82 ? 7.089 3.511 4.260 1.00 44.34 82 THR A N 1
ATOM 675 C CA . THR A 1 82 ? 7.152 4.974 4.144 1.00 44.34 82 THR A CA 1
ATOM 676 C C . THR A 1 82 ? 7.953 5.374 2.908 1.00 44.34 82 THR A C 1
ATOM 678 O O . THR A 1 82 ? 9.175 5.241 2.890 1.00 44.34 82 THR A O 1
ATOM 681 N N . VAL A 1 83 ? 7.283 6.021 1.948 1.00 46.34 83 VAL A N 1
ATOM 682 C CA . VAL A 1 83 ? 7.872 7.216 1.343 1.00 46.34 83 VAL A CA 1
ATOM 683 C C . VAL A 1 83 ? 8.192 8.126 2.527 1.00 46.34 83 VAL A C 1
ATOM 685 O O . VAL A 1 83 ? 7.333 8.505 3.320 1.00 46.34 83 VAL A O 1
ATOM 688 N N . THR A 1 84 ? 9.480 8.292 2.745 1.00 39.88 84 THR A N 1
ATOM 689 C CA . THR A 1 84 ? 10.131 8.849 3.921 1.00 39.88 84 THR A CA 1
ATOM 690 C C . THR A 1 84 ? 9.517 10.177 4.389 1.00 39.88 84 THR A C 1
ATOM 692 O O . THR A 1 84 ? 9.309 11.081 3.610 1.00 39.88 84 THR A O 1
ATOM 695 N N . GLY A 1 85 ? 9.294 10.341 5.696 1.00 40.66 85 GLY A N 1
ATOM 696 C CA . GLY A 1 85 ? 9.325 11.637 6.390 1.00 40.66 85 GLY A CA 1
ATOM 697 C C . GLY A 1 85 ? 8.225 12.674 6.098 1.00 40.66 85 GLY A C 1
ATOM 698 O O . GLY A 1 85 ? 8.030 13.165 4.993 1.00 40.66 85 GLY A O 1
ATOM 699 N N . THR A 1 86 ? 7.662 13.217 7.173 1.00 43.44 86 THR A N 1
ATOM 700 C CA . THR A 1 86 ? 6.914 14.489 7.222 1.00 43.44 86 THR A CA 1
ATOM 701 C C . THR A 1 86 ? 7.717 15.728 6.756 1.00 43.44 86 THR A C 1
ATOM 703 O O . THR A 1 86 ? 7.238 16.851 6.874 1.00 43.44 86 THR A O 1
ATOM 706 N N . GLY A 1 87 ? 8.915 15.537 6.184 1.00 42.94 87 GLY A N 1
ATOM 707 C CA . GLY A 1 87 ? 9.682 16.525 5.419 1.00 42.94 87 GLY A CA 1
ATOM 708 C C . GLY A 1 87 ? 9.535 16.423 3.890 1.00 42.94 87 GLY A C 1
ATOM 709 O O . GLY A 1 87 ? 10.006 17.319 3.198 1.00 42.94 87 GLY A O 1
ATOM 710 N N . LEU A 1 88 ? 8.882 15.385 3.346 1.00 43.97 88 LEU A N 1
ATOM 711 C CA . LEU A 1 88 ? 8.672 15.218 1.896 1.00 43.97 88 LEU A CA 1
ATOM 712 C C . LEU A 1 88 ? 7.317 15.736 1.399 1.00 43.97 88 LEU A C 1
ATOM 714 O O . LEU A 1 88 ? 7.143 15.918 0.201 1.00 43.97 88 LEU A O 1
ATOM 718 N N . LEU A 1 89 ? 6.379 16.070 2.292 1.00 46.72 89 LEU A N 1
ATOM 719 C CA . LEU A 1 89 ? 5.090 16.656 1.892 1.00 46.72 89 LEU A CA 1
ATOM 720 C C . LEU A 1 89 ? 5.209 18.076 1.307 1.00 46.72 89 LEU A C 1
ATOM 722 O O . LEU A 1 89 ? 4.253 18.562 0.717 1.00 46.72 89 LEU A O 1
ATOM 726 N N . ASN A 1 90 ? 6.374 18.723 1.432 1.00 51.69 90 ASN A N 1
ATOM 727 C CA . ASN A 1 90 ? 6.627 20.069 0.904 1.00 51.69 90 ASN A CA 1
ATOM 728 C C . ASN A 1 90 ? 7.830 20.157 -0.045 1.00 51.69 90 ASN A C 1
ATOM 730 O O . ASN A 1 90 ? 8.172 21.263 -0.460 1.00 51.69 90 ASN A O 1
ATOM 734 N N . ASN A 1 91 ? 8.477 19.039 -0.388 1.00 52.50 91 ASN A N 1
ATOM 735 C CA . ASN A 1 91 ? 9.540 19.048 -1.386 1.00 52.50 91 ASN A CA 1
ATOM 736 C C . ASN A 1 91 ? 9.065 18.290 -2.635 1.00 52.50 91 ASN A C 1
ATOM 738 O O . ASN A 1 91 ? 9.028 17.063 -2.602 1.00 52.50 91 ASN A O 1
ATOM 742 N N . PRO A 1 92 ? 8.699 18.984 -3.727 1.00 56.94 92 PRO A N 1
ATOM 743 C CA . PRO A 1 92 ? 8.354 18.346 -4.997 1.00 56.94 92 PRO A CA 1
ATOM 744 C C . PRO A 1 92 ? 9.449 17.396 -5.504 1.00 56.94 92 PRO A C 1
ATOM 746 O O . PRO A 1 92 ? 9.121 16.409 -6.150 1.00 56.94 92 PRO A O 1
ATOM 749 N N . ASP A 1 93 ? 10.712 17.646 -5.133 1.00 54.47 93 ASP A N 1
ATOM 750 C CA . ASP A 1 93 ? 11.897 16.870 -5.530 1.00 54.47 93 ASP A CA 1
ATOM 751 C C . ASP A 1 93 ? 12.203 15.686 -4.594 1.00 54.47 93 ASP A C 1
ATOM 753 O O . ASP A 1 93 ? 13.209 14.992 -4.737 1.00 54.47 93 ASP A O 1
ATOM 757 N N . ALA A 1 94 ? 11.343 15.445 -3.603 1.00 55.31 94 ALA A N 1
ATOM 758 C CA . ALA A 1 94 ? 11.417 14.310 -2.690 1.00 55.31 94 ALA A CA 1
ATOM 759 C C . ALA A 1 94 ? 11.271 12.949 -3.382 1.00 55.31 94 ALA A C 1
ATOM 761 O O . ALA A 1 94 ? 11.730 11.924 -2.873 1.00 55.31 94 ALA A O 1
ATOM 762 N N . ASN A 1 95 ? 10.561 12.931 -4.508 1.00 60.00 95 ASN A N 1
ATOM 763 C CA . ASN A 1 95 ? 10.301 11.729 -5.270 1.00 60.00 95 ASN A CA 1
ATOM 764 C C . ASN A 1 95 ? 11.408 11.554 -6.315 1.00 60.00 95 ASN A C 1
ATOM 766 O O . ASN A 1 95 ? 11.513 12.350 -7.240 1.00 60.00 95 ASN A O 1
ATOM 770 N N . GLY A 1 96 ? 12.198 10.480 -6.219 1.00 56.44 96 GLY A N 1
ATOM 771 C CA . GLY A 1 96 ? 13.289 10.204 -7.168 1.00 56.44 96 GLY A CA 1
ATOM 772 C C . GLY A 1 96 ? 12.842 10.013 -8.628 1.00 56.44 96 GLY A C 1
ATOM 773 O O . GLY A 1 96 ? 13.675 9.991 -9.534 1.00 56.44 96 GLY A O 1
ATOM 774 N N . LEU A 1 97 ? 11.534 9.878 -8.873 1.00 60.34 97 LEU A N 1
ATOM 775 C CA . LEU A 1 97 ? 10.948 9.851 -10.215 1.00 60.34 97 LEU A CA 1
ATOM 776 C C . LEU A 1 97 ? 10.629 11.243 -10.775 1.00 60.34 97 LEU A C 1
ATOM 778 O O . LEU A 1 97 ? 10.618 11.403 -11.992 1.00 60.34 97 LEU A O 1
ATOM 782 N N . TYR A 1 98 ? 10.360 12.224 -9.913 1.00 55.03 98 TYR A N 1
ATOM 783 C CA . TYR A 1 98 ? 9.913 13.559 -10.301 1.00 55.03 98 TYR A CA 1
ATOM 784 C C . TYR A 1 98 ? 10.730 14.599 -9.538 1.00 55.03 98 TYR A C 1
ATOM 786 O O . TYR A 1 98 ? 10.383 14.963 -8.422 1.00 55.03 98 TYR A O 1
ATOM 794 N N . ASN A 1 99 ? 11.811 15.076 -10.145 1.00 62.91 99 ASN A N 1
ATOM 795 C CA . ASN A 1 99 ? 12.577 16.213 -9.656 1.00 62.91 99 ASN A CA 1
ATOM 796 C C . ASN A 1 99 ? 12.683 17.284 -10.751 1.00 62.91 99 ASN A C 1
ATOM 798 O O . ASN A 1 99 ? 12.771 16.975 -11.940 1.00 62.91 99 ASN A O 1
ATOM 802 N N . TYR A 1 100 ? 12.674 18.553 -10.350 1.00 61.12 100 TYR A N 1
ATOM 803 C CA . TYR A 1 100 ? 12.829 19.705 -11.239 1.00 61.12 100 TYR A CA 1
ATOM 804 C C . TYR A 1 100 ? 14.168 19.677 -11.994 1.00 61.12 100 TYR A C 1
ATOM 806 O O . TYR A 1 100 ? 14.255 20.148 -13.126 1.00 61.12 100 TYR A O 1
ATOM 814 N N . GLU A 1 101 ? 15.196 19.089 -11.379 1.00 63.34 101 GLU A N 1
ATOM 815 C CA . GLU A 1 101 ? 16.552 18.996 -11.929 1.00 63.34 101 GLU A CA 1
ATOM 816 C C . GLU A 1 101 ? 16.777 17.787 -12.859 1.00 63.34 101 GLU A C 1
ATOM 818 O O . GLU A 1 101 ? 17.837 17.699 -13.468 1.00 63.34 101 GLU A O 1
ATOM 823 N N . GLY A 1 102 ? 15.791 16.891 -13.024 1.00 62.44 102 GLY A N 1
ATOM 824 C CA . GLY A 1 102 ? 15.929 15.662 -13.820 1.00 62.44 102 GLY A CA 1
ATOM 825 C C . GLY A 1 102 ? 16.617 14.520 -13.059 1.00 62.44 102 GLY A C 1
ATOM 826 O O . GLY A 1 102 ? 17.459 14.743 -12.188 1.00 62.44 102 GLY A O 1
ATOM 827 N N . ASN A 1 103 ? 16.210 13.269 -13.308 1.00 73.75 103 ASN A N 1
ATOM 828 C CA . ASN A 1 103 ? 16.767 12.116 -12.595 1.00 73.75 103 ASN A CA 1
ATOM 829 C C . ASN A 1 103 ? 17.932 11.482 -13.372 1.00 73.75 103 ASN A C 1
ATOM 831 O O . ASN A 1 103 ? 17.936 11.448 -14.603 1.00 73.75 103 ASN A O 1
ATOM 835 N N . GLN A 1 104 ? 18.895 10.906 -12.639 1.00 76.81 104 GLN A N 1
ATOM 836 C CA . GLN A 1 104 ? 20.100 10.293 -13.226 1.00 76.81 104 GLN A CA 1
ATOM 837 C C . GLN A 1 104 ? 19.781 9.226 -14.280 1.00 76.81 104 GLN A C 1
ATOM 839 O O . GLN A 1 104 ? 20.567 8.996 -15.196 1.00 76.81 104 GLN A O 1
ATOM 844 N N . PHE A 1 105 ? 18.636 8.553 -14.147 1.00 80.50 105 PHE A N 1
ATOM 845 C CA . PHE A 1 105 ? 18.188 7.567 -15.121 1.00 80.50 105 PHE A CA 1
ATOM 846 C C . PHE A 1 105 ? 17.807 8.215 -16.460 1.00 80.50 105 PHE A C 1
ATOM 848 O O . PHE A 1 105 ? 18.212 7.730 -17.513 1.00 80.50 105 PHE A O 1
ATOM 855 N N . THR A 1 106 ? 17.065 9.322 -16.427 1.00 78.38 106 THR A N 1
ATOM 856 C CA . THR A 1 106 ? 16.657 10.070 -17.621 1.00 78.38 106 THR A CA 1
ATOM 857 C C . THR A 1 106 ? 17.873 10.688 -18.300 1.00 78.38 106 THR A C 1
ATOM 859 O O . THR A 1 106 ? 17.993 10.567 -19.516 1.00 78.38 106 THR A O 1
ATOM 862 N N . ASP A 1 107 ? 18.819 11.237 -17.537 1.00 80.31 107 ASP A N 1
ATOM 863 C CA . ASP A 1 107 ? 20.065 11.781 -18.089 1.00 80.31 107 ASP A CA 1
ATOM 864 C C . ASP A 1 107 ? 20.901 10.700 -18.784 1.00 80.31 107 ASP A C 1
ATOM 866 O O . ASP A 1 107 ? 21.354 10.893 -19.911 1.00 80.31 107 ASP A O 1
ATOM 870 N N . ALA A 1 108 ? 21.039 9.522 -18.164 1.00 83.75 108 ALA A N 1
ATOM 871 C CA . ALA A 1 108 ? 21.754 8.396 -18.763 1.00 83.75 108 ALA A CA 1
ATOM 872 C C . ALA A 1 108 ? 21.084 7.904 -20.059 1.00 83.75 108 ALA A C 1
ATOM 874 O O . ALA A 1 108 ? 21.765 7.528 -21.020 1.00 83.75 108 ALA A O 1
ATOM 875 N N . LEU A 1 109 ? 19.747 7.914 -20.115 1.00 86.69 109 LEU A N 1
ATOM 876 C CA . LEU A 1 109 ? 19.010 7.581 -21.334 1.00 86.69 109 LEU A CA 1
ATOM 877 C C . LEU A 1 109 ? 19.209 8.633 -22.427 1.00 86.69 109 LEU A C 1
ATOM 879 O O . LEU A 1 109 ? 19.450 8.259 -23.575 1.00 86.69 109 LEU A O 1
ATOM 883 N N . ILE A 1 110 ? 19.133 9.922 -22.085 1.00 86.44 110 ILE A N 1
ATOM 884 C CA . ILE A 1 110 ? 19.368 11.028 -23.022 1.00 86.44 110 ILE A CA 1
ATOM 885 C C . ILE A 1 110 ? 20.779 10.922 -23.598 1.00 86.44 110 ILE A C 1
ATOM 887 O O . ILE A 1 110 ? 20.925 10.874 -24.818 1.00 86.44 110 ILE A O 1
ATOM 891 N N . GLU A 1 111 ? 21.796 10.775 -22.747 1.00 89.25 111 GLU A N 1
ATOM 892 C CA . GLU A 1 111 ? 23.187 10.626 -23.178 1.00 89.25 111 GLU A CA 1
ATOM 893 C C . GLU A 1 111 ? 23.346 9.444 -24.147 1.00 89.25 111 GLU A C 1
ATOM 895 O O . GLU A 1 111 ? 23.955 9.571 -25.212 1.00 89.25 111 GLU A O 1
ATOM 900 N N . THR A 1 112 ? 22.744 8.297 -23.822 1.00 91.69 112 THR A N 1
ATOM 901 C CA . THR A 1 112 ? 22.817 7.102 -24.671 1.00 91.69 112 THR A CA 1
ATOM 902 C C . THR A 1 112 ? 22.161 7.336 -26.037 1.00 91.69 112 THR A C 1
ATOM 904 O O . THR A 1 112 ? 22.726 6.966 -27.072 1.00 91.69 112 THR A O 1
ATOM 907 N N . ILE A 1 113 ? 20.979 7.959 -26.068 1.00 91.88 113 ILE A N 1
ATOM 908 C CA . ILE A 1 113 ? 20.243 8.254 -27.307 1.00 91.88 113 ILE A CA 1
ATOM 909 C C . ILE A 1 113 ? 21.001 9.277 -28.161 1.00 91.88 113 ILE A C 1
ATOM 911 O O . ILE A 1 113 ? 21.106 9.114 -29.382 1.00 91.88 113 ILE A O 1
ATOM 915 N N . GLU A 1 114 ? 21.568 10.313 -27.548 1.00 91.50 114 GLU A N 1
ATOM 916 C CA . GLU A 1 114 ? 22.358 11.332 -28.240 1.00 91.50 114 GLU A CA 1
ATOM 917 C C . GLU A 1 114 ? 23.637 10.742 -28.841 1.00 91.50 114 GLU A C 1
ATOM 919 O O . GLU A 1 114 ? 23.937 10.981 -30.017 1.00 91.50 114 GLU A O 1
ATOM 924 N N . GLN A 1 115 ? 24.352 9.897 -28.091 1.00 90.56 115 GLN A N 1
ATOM 925 C CA . GLN A 1 115 ? 25.520 9.172 -28.596 1.00 90.56 115 GLN A CA 1
ATOM 926 C C . GLN A 1 115 ? 25.157 8.271 -29.786 1.00 90.56 115 GLN A C 1
ATOM 928 O O . GLN A 1 115 ? 25.841 8.299 -30.814 1.00 90.56 115 GLN A O 1
ATOM 933 N N . GLN A 1 116 ? 24.061 7.507 -29.698 1.00 88.38 116 GLN A N 1
ATOM 934 C CA . GLN A 1 116 ? 23.586 6.676 -30.811 1.00 88.38 116 GLN A CA 1
ATOM 935 C C . GLN A 1 116 ? 23.245 7.518 -32.046 1.00 88.38 116 GLN A C 1
ATOM 937 O O . GLN A 1 116 ? 23.664 7.189 -33.158 1.00 88.38 116 GLN A O 1
ATOM 942 N N . THR A 1 117 ? 22.546 8.636 -31.856 1.00 88.88 117 THR A N 1
ATOM 943 C CA . THR A 1 117 ? 22.151 9.545 -32.941 1.00 88.88 117 THR A CA 1
ATOM 944 C C . THR A 1 117 ? 23.372 10.173 -33.620 1.00 88.88 117 THR A C 1
ATOM 946 O O . THR A 1 117 ? 23.443 10.236 -34.850 1.00 88.88 117 THR A O 1
ATOM 949 N N . SER A 1 118 ? 24.375 10.590 -32.843 1.00 85.75 118 SER A N 1
ATOM 950 C CA . SER A 1 118 ? 25.646 11.113 -33.357 1.00 85.75 118 SER A CA 1
ATOM 951 C C . SER A 1 118 ? 26.396 10.072 -34.199 1.00 85.75 118 SER A C 1
ATOM 953 O O . SER A 1 118 ? 26.822 10.361 -35.324 1.00 85.75 118 SER A O 1
ATOM 955 N N . ASN A 1 119 ? 26.471 8.829 -33.712 1.00 88.12 119 ASN A N 1
ATOM 956 C CA . ASN A 1 119 ? 27.096 7.720 -34.431 1.00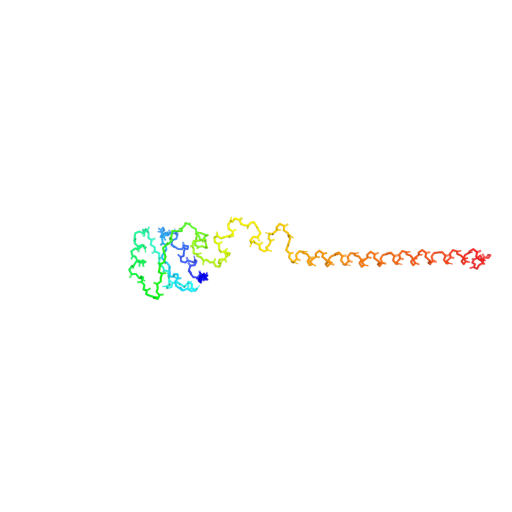 88.12 119 ASN A CA 1
ATOM 957 C C . ASN A 1 119 ? 26.395 7.449 -35.769 1.00 88.12 119 ASN A C 1
ATOM 959 O O . ASN A 1 119 ? 27.064 7.406 -36.804 1.00 88.12 119 ASN A O 1
ATOM 963 N N . ILE A 1 120 ? 25.062 7.367 -35.782 1.00 89.44 120 ILE A N 1
ATOM 964 C CA . ILE A 1 120 ? 24.271 7.183 -37.010 1.00 89.44 120 ILE A CA 1
ATOM 965 C C . ILE A 1 120 ? 24.534 8.325 -38.001 1.00 89.44 120 ILE A C 1
ATOM 967 O O . ILE A 1 120 ? 24.818 8.086 -39.176 1.00 89.44 120 ILE A O 1
ATOM 971 N N . ASN A 1 121 ? 24.521 9.575 -37.533 1.00 89.31 121 ASN A N 1
ATOM 972 C CA . ASN A 1 121 ? 24.765 10.738 -38.385 1.00 89.31 121 ASN A CA 1
ATOM 973 C C . ASN A 1 121 ? 26.170 10.726 -39.010 1.00 89.31 121 ASN A C 1
ATOM 975 O O . ASN A 1 121 ? 26.328 11.074 -40.183 1.00 89.31 121 ASN A O 1
ATOM 979 N N . SER A 1 122 ? 27.196 10.306 -38.264 1.00 87.06 122 SER A N 1
ATOM 980 C CA . SER A 1 122 ? 28.561 10.177 -38.795 1.00 87.06 122 SER A CA 1
ATOM 981 C C . SER A 1 122 ? 28.683 9.079 -39.864 1.00 87.06 122 SER A C 1
ATOM 983 O O . SER A 1 122 ? 29.338 9.283 -40.893 1.00 87.06 122 SER A O 1
ATOM 985 N N . GLN A 1 123 ? 27.990 7.951 -39.680 1.00 89.75 123 GLN A N 1
ATOM 986 C CA . GLN A 1 123 ? 27.939 6.857 -40.654 1.00 89.75 123 GLN A CA 1
ATOM 987 C C . GLN A 1 123 ? 27.222 7.278 -41.942 1.00 89.75 123 GLN A C 1
ATOM 989 O O . GLN A 1 123 ? 27.702 6.988 -43.043 1.00 89.75 123 GLN A O 1
ATOM 994 N N . ILE A 1 124 ? 26.116 8.019 -41.822 1.00 91.00 124 ILE A N 1
ATOM 995 C CA . ILE A 1 124 ? 25.384 8.571 -42.969 1.00 91.00 124 ILE A CA 1
ATOM 996 C C . ILE A 1 124 ? 26.270 9.551 -43.746 1.00 91.00 124 ILE A C 1
ATOM 998 O O . ILE A 1 124 ? 26.409 9.409 -44.959 1.00 91.00 124 ILE A O 1
ATOM 1002 N N . LYS A 1 125 ? 26.930 10.501 -43.066 1.00 91.00 125 LYS A N 1
ATOM 1003 C CA . LYS A 1 125 ? 27.846 11.462 -43.711 1.00 91.00 125 LYS A CA 1
ATOM 1004 C C . LYS A 1 125 ? 28.975 10.765 -44.468 1.00 91.00 125 LYS A C 1
ATOM 1006 O O . LYS A 1 125 ? 29.251 11.118 -45.611 1.00 91.00 125 LYS A O 1
ATOM 1011 N N . THR A 1 126 ? 29.590 9.757 -43.855 1.00 90.56 126 THR A N 1
ATOM 1012 C CA . THR A 1 126 ? 30.644 8.956 -44.495 1.00 90.56 126 THR A CA 1
ATOM 1013 C C . THR A 1 126 ? 30.114 8.234 -45.734 1.00 90.56 126 THR A C 1
ATOM 1015 O O . THR A 1 126 ? 30.760 8.240 -46.779 1.00 90.56 126 THR A O 1
ATOM 1018 N N . SER A 1 127 ? 28.911 7.662 -45.655 1.00 90.75 127 SER A N 1
ATOM 1019 C CA . SER A 1 127 ? 28.284 6.975 -46.789 1.00 90.75 127 SER A CA 1
ATOM 1020 C C . SER A 1 127 ? 27.974 7.928 -47.946 1.00 90.75 127 SER A C 1
ATOM 1022 O O . SER A 1 127 ? 28.249 7.591 -49.097 1.00 90.75 127 SER A O 1
ATOM 1024 N N . ILE A 1 128 ? 27.461 9.129 -47.653 1.00 92.50 128 ILE A N 1
ATOM 1025 C CA . ILE A 1 128 ? 27.211 10.174 -48.659 1.00 92.50 128 ILE A CA 1
ATOM 1026 C C . ILE A 1 128 ? 28.526 10.579 -49.331 1.00 92.50 128 ILE A C 1
ATOM 1028 O O . ILE A 1 128 ? 28.622 10.529 -50.553 1.00 92.50 128 ILE A O 1
ATOM 1032 N N . MET A 1 129 ? 29.558 10.890 -48.542 1.00 89.75 129 MET A N 1
ATOM 1033 C CA . MET A 1 129 ? 30.865 11.310 -49.057 1.00 89.75 129 MET A CA 1
ATOM 1034 C C . MET A 1 129 ? 31.522 10.229 -49.924 1.00 89.75 129 MET A C 1
ATOM 1036 O O . MET A 1 129 ? 32.058 10.523 -50.989 1.00 89.75 129 MET A O 1
ATOM 1040 N N . ASN A 1 130 ? 31.445 8.962 -49.511 1.00 93.00 130 ASN A N 1
ATOM 1041 C CA . ASN A 1 130 ? 31.964 7.843 -50.298 1.00 93.00 130 ASN A CA 1
ATOM 1042 C C . ASN A 1 130 ? 31.230 7.695 -51.634 1.00 93.00 130 ASN A C 1
ATOM 1044 O O . ASN A 1 130 ? 31.864 7.429 -52.654 1.00 93.00 130 ASN A O 1
ATOM 1048 N N . ASN A 1 131 ? 29.910 7.887 -51.643 1.00 94.06 131 ASN A N 1
ATOM 1049 C CA . ASN A 1 131 ? 29.111 7.799 -52.860 1.00 94.06 131 ASN A CA 1
ATOM 1050 C C . ASN A 1 131 ? 29.395 8.972 -53.814 1.00 94.06 131 ASN A C 1
ATOM 1052 O O . ASN A 1 131 ? 29.552 8.772 -55.018 1.00 94.06 131 ASN A O 1
ATOM 1056 N N . GLU A 1 132 ? 29.543 10.187 -53.282 1.00 93.88 132 GLU A N 1
ATOM 1057 C CA . GLU A 1 132 ? 29.969 11.351 -54.063 1.00 93.88 132 GLU A CA 1
ATOM 1058 C C . GLU A 1 132 ? 31.359 11.133 -54.667 1.00 93.88 132 GLU A C 1
ATOM 1060 O O . GLU A 1 132 ? 31.529 11.294 -55.874 1.00 93.88 132 GLU A O 1
ATOM 1065 N N . ASN A 1 133 ? 32.333 10.677 -53.873 1.00 91.12 133 ASN A N 1
ATOM 1066 C CA . ASN A 1 133 ? 33.680 10.361 -54.354 1.00 91.12 133 ASN A CA 1
ATOM 1067 C C . ASN A 1 133 ? 33.664 9.289 -55.451 1.00 91.12 133 ASN A C 1
ATOM 1069 O O . ASN A 1 133 ? 34.326 9.449 -56.477 1.00 91.12 133 ASN A O 1
ATOM 1073 N N . LEU A 1 134 ? 32.883 8.218 -55.279 1.00 93.06 134 LEU A N 1
ATOM 1074 C CA . LEU A 1 134 ? 32.726 7.178 -56.297 1.00 93.06 134 LEU 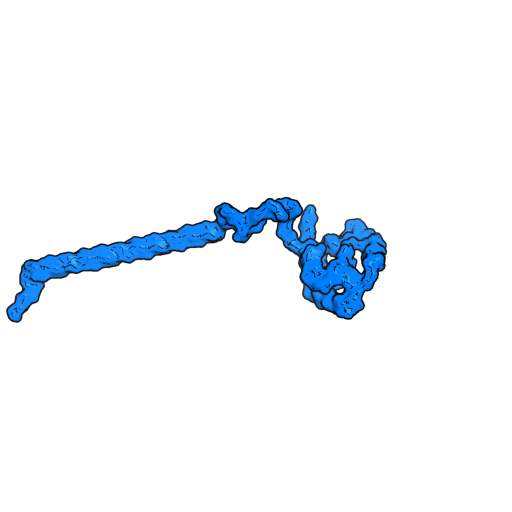A CA 1
ATOM 1075 C C . LEU A 1 134 ? 32.156 7.750 -57.601 1.00 93.06 134 LEU A C 1
ATOM 1077 O O . LEU A 1 134 ? 32.648 7.422 -58.685 1.00 93.06 134 LEU A O 1
ATOM 1081 N N . LYS A 1 135 ? 31.150 8.625 -57.506 1.00 91.38 135 LYS A N 1
ATOM 1082 C CA . LYS A 1 135 ? 30.566 9.309 -58.661 1.00 91.38 135 LYS A CA 1
ATOM 1083 C C . LYS A 1 135 ? 31.598 10.186 -59.369 1.00 91.38 135 LYS A C 1
ATOM 1085 O O . LYS A 1 135 ? 31.771 10.031 -60.573 1.00 91.38 135 LYS A O 1
ATOM 1090 N N . TYR A 1 136 ? 32.332 11.029 -58.638 1.00 89.94 136 TYR A N 1
ATOM 1091 C CA . TYR A 1 136 ? 33.398 11.862 -59.208 1.00 89.94 136 TYR A CA 1
ATOM 1092 C C . TYR A 1 136 ? 34.450 11.030 -59.945 1.00 89.94 136 TYR A C 1
ATOM 1094 O O . TYR A 1 136 ? 34.841 11.367 -61.061 1.00 89.94 136 TYR A O 1
ATOM 1102 N N . LEU A 1 137 ? 34.900 9.926 -59.345 1.00 89.06 137 LEU A N 1
ATOM 1103 C CA . LEU A 1 137 ? 35.876 9.032 -59.969 1.00 89.06 137 LEU A CA 1
ATOM 1104 C C . LEU A 1 137 ? 35.315 8.372 -61.237 1.00 89.06 137 LEU A C 1
ATOM 1106 O O . LEU A 1 137 ? 36.009 8.303 -62.249 1.00 89.06 137 LEU A O 1
ATOM 1110 N N . THR A 1 138 ? 34.054 7.937 -61.208 1.00 87.25 138 THR A N 1
ATOM 1111 C CA . THR A 1 138 ? 33.376 7.323 -62.361 1.00 87.25 138 THR A CA 1
ATOM 1112 C C . THR A 1 138 ? 33.195 8.318 -63.507 1.00 87.25 138 THR A C 1
ATOM 1114 O O . THR A 1 138 ? 33.511 8.000 -64.654 1.00 87.25 138 THR A O 1
ATOM 1117 N N . ASP A 1 139 ? 32.737 9.534 -63.204 1.00 86.19 139 ASP A N 1
ATOM 1118 C CA . ASP A 1 139 ? 32.559 10.601 -64.189 1.00 86.19 139 ASP A CA 1
ATOM 1119 C C . ASP A 1 139 ? 33.908 10.981 -64.817 1.00 86.19 139 ASP A C 1
ATOM 1121 O O . ASP A 1 139 ? 34.023 11.059 -66.039 1.00 86.19 139 ASP A O 1
ATOM 1125 N N . ASN A 1 140 ? 34.967 11.110 -64.014 1.00 82.69 140 ASN A N 1
ATOM 1126 C CA . ASN A 1 140 ? 36.312 11.379 -64.523 1.00 82.69 140 ASN A CA 1
ATOM 1127 C C . ASN A 1 140 ? 36.802 10.289 -65.491 1.00 82.69 140 ASN A C 1
ATOM 1129 O O . ASN A 1 140 ? 37.347 10.614 -66.543 1.00 82.69 140 ASN A O 1
ATOM 1133 N N . ILE A 1 141 ? 36.583 9.005 -65.186 1.00 79.62 141 ILE A N 1
ATOM 1134 C CA . ILE A 1 141 ? 36.938 7.903 -66.100 1.00 79.62 141 ILE A CA 1
ATOM 1135 C C . ILE A 1 141 ? 36.131 7.992 -67.405 1.00 79.62 141 ILE A C 1
ATOM 1137 O O . ILE A 1 141 ? 36.690 7.801 -68.487 1.00 79.62 141 ILE A O 1
ATOM 1141 N N . LYS A 1 142 ? 34.840 8.339 -67.323 1.00 71.56 142 LYS A N 1
ATOM 1142 C CA . LYS A 1 142 ? 33.964 8.522 -68.489 1.00 71.56 142 LYS A CA 1
ATOM 1143 C C . LYS A 1 142 ? 34.462 9.634 -69.420 1.00 71.56 142 LYS A C 1
ATOM 1145 O O . LYS A 1 142 ? 34.455 9.450 -70.634 1.00 71.56 142 LYS A O 1
ATOM 1150 N N . TYR A 1 143 ? 34.930 10.756 -68.871 1.00 66.81 143 TYR A N 1
ATOM 1151 C CA . TYR A 1 143 ? 35.465 11.881 -69.650 1.00 66.81 143 TYR A CA 1
ATOM 1152 C C . TYR A 1 143 ? 36.913 11.682 -70.131 1.00 66.81 143 TYR A C 1
ATOM 1154 O O . TYR A 1 143 ? 37.350 12.384 -71.039 1.00 66.81 143 TYR A O 1
ATOM 1162 N N . MET A 1 144 ? 37.648 10.703 -69.589 1.00 67.19 144 MET A N 1
ATOM 1163 C CA . MET A 1 144 ? 38.984 10.307 -70.063 1.00 67.19 144 MET A CA 1
ATOM 1164 C C . MET A 1 144 ? 38.958 9.401 -71.312 1.00 67.19 144 MET A C 1
ATOM 1166 O O . MET A 1 144 ? 40.002 8.908 -71.733 1.00 67.19 144 MET A O 1
ATOM 1170 N N . GLY A 1 145 ? 37.787 9.177 -71.921 1.00 60.88 145 GLY A N 1
ATOM 1171 C CA . GLY A 1 145 ? 37.656 8.446 -73.189 1.00 60.88 145 GLY A CA 1
ATOM 1172 C C . GLY A 1 145 ? 37.703 6.918 -73.067 1.00 60.88 145 GLY A C 1
ATOM 1173 O O . GLY A 1 145 ? 37.669 6.221 -74.078 1.00 60.88 145 GLY A O 1
ATOM 1174 N N . PHE A 1 146 ? 37.720 6.362 -71.852 1.00 64.19 146 PHE A N 1
ATOM 1175 C CA . PHE A 1 146 ? 37.655 4.914 -71.618 1.00 64.19 146 PHE A CA 1
ATOM 1176 C C . PHE A 1 146 ? 36.202 4.435 -71.477 1.00 64.19 146 PHE A C 1
ATOM 1178 O O . PHE A 1 146 ? 35.794 3.929 -70.433 1.00 64.19 146 PHE A O 1
ATOM 1185 N N . GLY A 1 147 ? 35.397 4.605 -72.528 1.00 57.88 147 GLY A N 1
ATOM 1186 C CA . GLY A 1 147 ? 33.997 4.166 -72.496 1.00 57.88 147 GLY A CA 1
ATOM 1187 C C . GLY A 1 147 ? 33.167 4.410 -73.752 1.00 57.88 147 GLY A C 1
ATOM 1188 O O . GLY A 1 147 ? 32.109 3.797 -73.886 1.00 57.88 147 GLY A O 1
ATOM 1189 N N . GLU A 1 148 ? 33.627 5.232 -74.696 1.00 57.31 148 GLU A N 1
ATOM 1190 C CA . GLU A 1 148 ? 33.000 5.295 -76.017 1.00 57.31 148 GLU A CA 1
ATOM 1191 C C . GLU A 1 148 ? 33.418 4.053 -76.814 1.00 57.31 148 GLU A C 1
ATOM 1193 O O . GLU A 1 148 ? 34.481 4.000 -77.430 1.00 57.31 148 GLU A O 1
ATOM 1198 N N . LYS A 1 149 ? 32.589 3.003 -76.756 1.00 59.28 149 LYS A N 1
ATOM 1199 C CA . LYS A 1 149 ? 32.564 2.024 -77.846 1.00 59.28 149 LYS A CA 1
ATOM 1200 C C . LYS A 1 149 ? 32.000 2.740 -79.085 1.00 59.28 149 LYS A C 1
ATOM 1202 O O . LYS A 1 149 ? 30.959 3.382 -78.929 1.00 59.28 149 LYS A O 1
ATOM 1207 N N . PRO A 1 150 ? 32.637 2.644 -80.267 1.00 55.03 150 PRO A N 1
ATOM 1208 C CA . PRO A 1 150 ? 31.938 2.918 -81.519 1.00 55.03 150 PRO A CA 1
ATOM 1209 C C . PRO A 1 150 ? 30.733 1.982 -81.693 1.00 55.03 150 PRO A C 1
ATOM 1211 O O . PRO A 1 150 ? 30.756 0.861 -81.123 1.00 55.03 150 PRO A O 1
#

pLDDT: mean 78.54, std 15.7, range [35.34, 94.12]

Foldseek 3Di:
DDQAAAEDPVVVVVCVVCLVVCQQKKKAWPLDNYTDPVRMDTHNDPVVSVVVQVVPDDPRTHIDMDGDNDVVRVPVVRRHPDLDDPVVVPAQCSDLCGDPVDHPVVVVVVVVVVVVVVVVVVVVVVVVVVVVVVVVVVVVCVVVPVDDDD

Nearest PDB structures (foldseek):
  7bpl-assembly1_A  TM=5.501E-01  e=7.482E-01  synthetic construct
  2xfa-assembly2_B  TM=4.557E-01  e=1.364E+00  Plasmodium berghei

Secondary structure (DSSP, 8-state):
-----EEPHHHHHHHHHHHHHT--EEEEETT-SEE-GGGEEEESSHHHHHHHHHHT--SS--EEEEE-SSHHHHHHHTT-S--S-TTSTT-GGGBTTB-TT--HHHHHHHHHHHHHHHHHHHHHHHHHHHHHHHHHHHHHHHHTTSS---

Mean predicted aligned error: 17.0 Å

Solvent-accessible surface area (backbone atoms only — not comparable to full-atom values): 8615 Å² total; per-residue (Å²): 131,90,73,42,40,49,74,41,73,69,40,55,54,50,51,53,54,26,56,77,71,55,24,34,21,37,26,34,40,70,60,45,50,63,41,48,64,89,43,48,47,72,24,72,43,65,67,61,30,50,52,50,26,63,74,57,52,49,102,77,38,41,41,45,70,46,75,42,94,46,75,67,40,48,58,70,70,45,59,42,64,69,81,64,63,97,72,37,87,81,36,79,58,62,42,83,89,47,40,95,87,62,39,74,67,58,52,54,49,50,52,51,52,52,52,52,51,51,52,53,52,52,52,51,52,51,51,51,52,51,51,50,52,51,47,53,54,51,51,52,45,53,74,70,61,73,69,78,72,132

Radius of gyration: 34.41 Å; Cα contacts (8 Å, |Δi|>4): 150; chains: 1; bounding box: 59×33×109 Å

Sequence (150 aa):
MNKEHVISDEVLELCNDALVKGENWMAYNGSLYFIEKDAIQFFKSQTDAEEFAFNNHSDYDNYSVIHFDSLWDVFNKIPYGTVTGTGLLNNPDANGLYNYEGNQFTDALIETIEQQTSNINSQIKTSIMNNENLKYLTDNIKYMGFGEKP